Protein AF-A0A2H0FLE7-F1 (afdb_monomer_lite)

Secondary structure (DSSP, 8-state):
-HHHHTT--EEEEE-SS-EEEEE-GGGHHHHHHHHTTTS--PPP--

Structure (mmCIF, N/CA/C/O backbone):
data_AF-A0A2H0FLE7-F1
#
_entry.id   AF-A0A2H0FLE7-F1
#
loop_
_atom_site.group_PDB
_atom_site.id
_atom_site.type_symbol
_atom_site.label_atom_id
_atom_site.label_alt_id
_atom_site.label_comp_id
_atom_site.label_asym_id
_atom_site.label_entity_id
_atom_site.label_seq_id
_atom_site.pdbx_PDB_ins_code
_atom_site.Cartn_x
_atom_site.Cartn_y
_atom_site.Cartn_z
_atom_site.occupancy
_atom_site.B_iso_or_equiv
_atom_site.auth_seq_id
_atom_site.auth_comp_id
_atom_site.auth_asym_id
_atom_site.auth_atom_id
_atom_site.pdbx_PDB_model_num
ATOM 1 N N . THR A 1 1 ? -1.821 11.769 3.118 1.00 74.44 1 THR A N 1
ATOM 2 C CA . THR A 1 1 ? -2.288 10.947 1.977 1.00 74.44 1 THR A CA 1
ATOM 3 C C . THR A 1 1 ? -3.146 9.826 2.533 1.00 74.44 1 THR A C 1
ATOM 5 O O . THR A 1 1 ? -2.842 9.348 3.626 1.00 74.44 1 THR A O 1
ATOM 8 N N . PRO A 1 2 ? -4.186 9.377 1.809 1.00 93.75 2 PRO A N 1
ATOM 9 C CA . PRO A 1 2 ? -5.244 8.527 2.367 1.00 93.75 2 PRO A CA 1
ATOM 10 C C . PRO A 1 2 ? -4.743 7.219 3.009 1.00 93.75 2 PRO A C 1
ATOM 12 O O . PRO A 1 2 ? -5.200 6.841 4.084 1.00 93.75 2 PRO A O 1
ATOM 15 N N . LEU A 1 3 ? -3.746 6.550 2.417 1.00 94.69 3 LEU A N 1
ATOM 16 C CA . LEU A 1 3 ? -3.164 5.323 2.988 1.00 94.69 3 LEU A CA 1
ATOM 17 C C . LEU A 1 3 ? -2.300 5.582 4.236 1.00 94.69 3 LEU A C 1
ATOM 19 O O . LEU A 1 3 ? -2.331 4.791 5.181 1.00 94.69 3 LEU A O 1
ATOM 23 N N . ALA A 1 4 ? -1.561 6.695 4.269 1.00 94.44 4 ALA A N 1
ATOM 24 C CA . ALA A 1 4 ? -0.699 7.048 5.397 1.00 94.44 4 ALA A CA 1
ATOM 25 C C . ALA A 1 4 ? -1.518 7.449 6.636 1.00 94.44 4 ALA A C 1
ATOM 27 O O . ALA A 1 4 ? -1.239 6.979 7.737 1.00 94.44 4 ALA A O 1
ATOM 28 N N . GLU A 1 5 ? -2.577 8.245 6.451 1.00 95.81 5 GLU A N 1
ATOM 29 C CA . GLU A 1 5 ? -3.534 8.600 7.516 1.00 95.81 5 GLU A CA 1
ATOM 30 C C . GLU A 1 5 ? -4.215 7.353 8.098 1.00 95.81 5 GLU A C 1
ATOM 32 O O . GLU A 1 5 ? -4.450 7.254 9.302 1.00 95.81 5 GLU A O 1
ATOM 37 N N . ALA A 1 6 ? -4.439 6.343 7.255 1.00 95.44 6 ALA A N 1
ATOM 38 C CA . ALA A 1 6 ? -4.980 5.049 7.645 1.00 95.44 6 ALA A CA 1
ATOM 39 C C . ALA A 1 6 ? -3.975 4.102 8.323 1.00 95.44 6 ALA A C 1
ATOM 41 O O . ALA A 1 6 ? -4.370 2.991 8.711 1.00 95.44 6 ALA A O 1
ATOM 42 N N . LYS A 1 7 ? -2.706 4.517 8.451 1.00 96.44 7 LYS A N 1
ATOM 43 C CA . LYS A 1 7 ? -1.574 3.719 8.949 1.00 96.44 7 LYS A CA 1
ATOM 44 C C . LYS A 1 7 ? -1.357 2.421 8.162 1.00 96.44 7 LYS A C 1
ATOM 46 O O . LYS A 1 7 ? -1.047 1.385 8.745 1.00 96.44 7 LYS A O 1
ATOM 51 N N . ILE A 1 8 ? -1.556 2.463 6.845 1.00 96.88 8 ILE A N 1
ATOM 52 C CA . ILE A 1 8 ? -1.267 1.339 5.949 1.00 96.88 8 ILE A CA 1
ATOM 53 C C . ILE A 1 8 ? 0.139 1.537 5.390 1.00 96.88 8 ILE A C 1
ATOM 55 O O . ILE A 1 8 ? 0.392 2.497 4.663 1.00 96.88 8 ILE A O 1
ATOM 59 N N . SER A 1 9 ? 1.049 0.629 5.748 1.00 96.62 9 SER A N 1
ATOM 60 C CA . SER A 1 9 ? 2.382 0.596 5.149 1.00 96.62 9 SER A CA 1
ATOM 61 C C . SER A 1 9 ? 2.280 0.198 3.680 1.00 96.62 9 SER A C 1
ATOM 63 O O . SER A 1 9 ? 1.482 -0.674 3.323 1.00 96.62 9 SER A O 1
ATOM 65 N N . ILE A 1 10 ? 3.096 0.834 2.847 1.00 96.88 10 ILE A N 1
ATOM 66 C CA . ILE A 1 10 ? 3.170 0.554 1.419 1.00 96.88 10 ILE A CA 1
ATOM 67 C C . ILE A 1 10 ? 4.599 0.213 1.017 1.00 96.88 10 ILE A C 1
ATOM 69 O O . ILE A 1 10 ? 5.557 0.741 1.581 1.00 96.88 10 ILE A O 1
ATOM 73 N N . PHE A 1 11 ? 4.729 -0.617 -0.011 1.00 97.69 11 PHE A N 1
ATOM 74 C CA . PHE A 1 11 ? 5.973 -0.794 -0.746 1.00 97.69 11 PHE A CA 1
ATOM 75 C C . PHE A 1 11 ? 5.783 -0.244 -2.160 1.00 97.69 11 PHE A C 1
ATOM 77 O O . PHE A 1 11 ? 4.907 -0.703 -2.891 1.00 97.69 11 PHE A O 1
ATOM 84 N N . CYS A 1 12 ? 6.550 0.784 -2.518 1.00 96.69 12 CYS A N 1
ATOM 85 C CA . CYS A 1 12 ? 6.419 1.476 -3.797 1.00 96.69 12 CYS A CA 1
ATOM 86 C C . CYS A 1 12 ? 7.506 1.008 -4.767 1.00 96.69 12 CYS A C 1
ATOM 88 O O . CYS A 1 12 ? 8.684 1.000 -4.411 1.00 96.69 12 CYS A O 1
ATOM 90 N N . ILE A 1 13 ? 7.109 0.659 -5.990 1.00 97.69 13 ILE A N 1
ATOM 91 C CA . ILE A 1 13 ? 8.015 0.329 -7.089 1.00 97.69 13 ILE A CA 1
ATOM 92 C C . ILE A 1 13 ? 7.656 1.215 -8.275 1.00 97.69 13 ILE A C 1
ATOM 94 O O . ILE A 1 13 ? 6.616 1.042 -8.913 1.00 97.69 13 ILE A O 1
ATOM 98 N N . SER A 1 14 ? 8.545 2.146 -8.588 1.00 97.75 14 SER A N 1
ATOM 99 C CA . SER A 1 14 ? 8.467 2.934 -9.812 1.00 97.75 14 SER A CA 1
ATOM 100 C C . SER A 1 14 ? 9.143 2.171 -10.948 1.00 97.75 14 SER A C 1
ATOM 102 O O . SER A 1 14 ? 10.284 1.730 -10.820 1.00 97.75 14 SER A O 1
ATOM 104 N N . THR A 1 15 ? 8.428 2.008 -12.054 1.00 97.12 15 THR A N 1
ATOM 105 C CA . THR A 1 15 ? 8.927 1.437 -13.313 1.00 97.12 15 THR A CA 1
ATOM 106 C C . THR A 1 15 ? 8.944 2.519 -14.390 1.00 97.12 15 THR A C 1
ATOM 108 O O . THR A 1 15 ? 8.517 3.647 -14.137 1.00 97.12 15 THR A O 1
ATOM 111 N N . TYR A 1 16 ? 9.444 2.195 -15.585 1.00 97.19 16 TYR A N 1
ATOM 112 C CA . TYR A 1 16 ? 9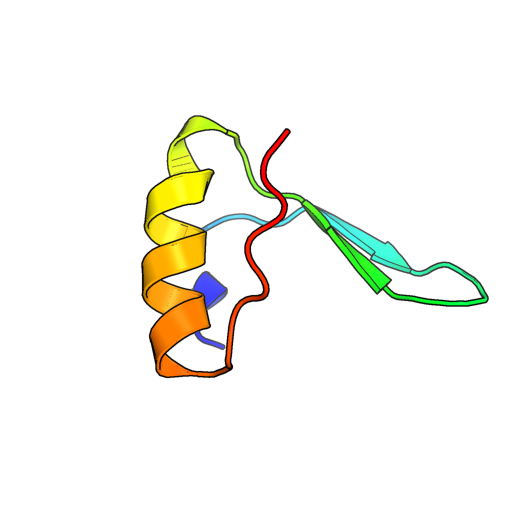.458 3.147 -16.695 1.00 97.19 16 TYR A CA 1
ATOM 113 C C . TYR A 1 16 ? 8.035 3.545 -17.120 1.00 97.19 16 TYR A C 1
ATOM 115 O O . TYR A 1 16 ? 7.761 4.716 -17.366 1.00 97.19 16 TYR A O 1
ATOM 123 N N . GLU A 1 17 ? 7.114 2.582 -17.152 1.00 97.50 17 GLU A N 1
ATOM 124 C CA . GLU A 1 17 ? 5.753 2.772 -17.647 1.00 97.50 17 GLU A CA 1
ATOM 125 C C . GLU A 1 17 ? 4.787 3.255 -16.562 1.00 97.50 17 GLU A C 1
ATOM 127 O O . GLU A 1 17 ? 3.830 3.972 -16.854 1.00 97.50 17 GLU A O 1
ATOM 132 N N . THR A 1 18 ? 4.981 2.821 -15.312 1.00 96.44 18 THR A N 1
ATOM 133 C CA . THR A 1 18 ? 4.006 3.070 -14.243 1.00 96.44 18 THR A CA 1
ATOM 134 C C . THR A 1 18 ? 4.587 2.951 -12.834 1.00 96.44 18 THR A C 1
ATOM 136 O O . THR A 1 18 ? 5.739 2.568 -12.628 1.00 96.44 18 THR A O 1
ATOM 139 N N . ASN A 1 19 ? 3.762 3.254 -11.836 1.00 96.38 19 ASN A N 1
ATOM 140 C CA . ASN A 1 19 ? 4.075 3.083 -10.425 1.00 96.38 19 ASN A CA 1
ATOM 141 C C . ASN A 1 19 ? 3.177 2.006 -9.818 1.00 96.38 19 ASN A C 1
ATOM 143 O O . ASN A 1 19 ? 1.951 2.093 -9.892 1.00 96.38 19 ASN A O 1
ATOM 147 N N . TYR A 1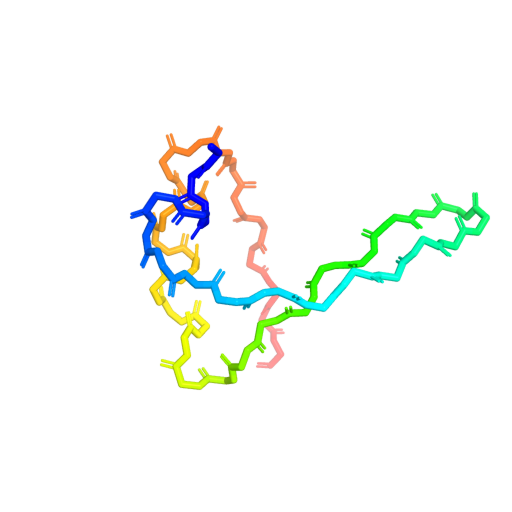 20 ? 3.794 1.024 -9.171 1.00 95.62 20 TYR A N 1
ATOM 148 C CA . TYR A 1 20 ? 3.106 0.009 -8.389 1.00 95.62 20 TYR A CA 1
ATOM 149 C C . TYR A 1 20 ? 3.208 0.340 -6.908 1.00 95.62 20 TYR A C 1
ATOM 151 O O . TYR A 1 20 ? 4.279 0.661 -6.393 1.00 95.62 20 TYR A O 1
ATOM 159 N N . ILE A 1 21 ? 2.082 0.221 -6.215 1.00 95.56 21 ILE A N 1
ATOM 160 C CA . ILE A 1 21 ? 2.012 0.329 -4.763 1.00 95.56 21 ILE A CA 1
ATOM 161 C C . ILE A 1 21 ? 1.491 -1.005 -4.252 1.00 95.56 21 ILE A C 1
ATOM 163 O O . ILE A 1 21 ? 0.386 -1.420 -4.598 1.00 95.56 21 ILE A O 1
ATOM 167 N N . LEU A 1 22 ? 2.296 -1.675 -3.438 1.00 96.88 22 LEU A N 1
ATOM 168 C CA . LEU A 1 22 ? 1.934 -2.921 -2.788 1.00 96.88 22 LEU A CA 1
ATOM 169 C C . LEU A 1 22 ? 1.531 -2.632 -1.343 1.00 96.88 22 LEU A C 1
ATOM 171 O O . LEU A 1 22 ? 2.117 -1.779 -0.674 1.00 96.88 22 LEU A O 1
ATOM 175 N N . VAL A 1 23 ? 0.541 -3.377 -0.865 1.00 96.88 23 VAL A N 1
ATOM 176 C CA . VAL A 1 23 ? 0.093 -3.391 0.530 1.00 96.88 23 VAL A CA 1
ATOM 177 C C . VAL A 1 23 ? 0.137 -4.824 1.037 1.00 96.88 23 VAL A C 1
ATOM 179 O O . VAL A 1 23 ? 0.002 -5.765 0.257 1.00 96.88 23 VAL A O 1
ATOM 182 N N . GLU A 1 24 ? 0.308 -5.003 2.343 1.00 97.12 24 GLU A N 1
ATOM 183 C CA . GLU A 1 24 ? 0.138 -6.326 2.947 1.00 97.12 24 GLU A CA 1
ATOM 184 C C . GLU A 1 24 ? -1.291 -6.835 2.708 1.00 97.12 24 GLU A C 1
ATOM 186 O O . GLU A 1 24 ? -2.248 -6.073 2.850 1.00 97.12 24 GLU A O 1
ATOM 191 N N . ASP A 1 25 ? -1.442 -8.128 2.422 1.00 97.00 25 ASP A N 1
ATOM 192 C CA . ASP A 1 25 ? -2.735 -8.743 2.088 1.00 97.00 25 ASP A CA 1
ATOM 193 C C . ASP A 1 25 ? -3.810 -8.500 3.164 1.00 97.00 25 ASP A C 1
ATOM 195 O O . ASP A 1 25 ? -4.926 -8.075 2.867 1.00 97.00 25 ASP A O 1
ATOM 199 N N . LYS A 1 26 ? -3.427 -8.592 4.446 1.00 97.25 26 LYS A N 1
ATOM 200 C CA . LYS A 1 26 ? -4.303 -8.279 5.592 1.00 97.25 26 LYS A CA 1
ATOM 201 C C . LYS A 1 26 ? -4.895 -6.858 5.563 1.00 97.25 26 LYS A C 1
ATOM 203 O O . LYS A 1 26 ? -5.891 -6.592 6.228 1.00 97.25 26 LYS A O 1
ATOM 208 N N . ASN A 1 27 ? -4.272 -5.935 4.825 1.00 97.31 27 ASN A N 1
ATOM 209 C CA . ASN A 1 27 ? -4.704 -4.547 4.670 1.00 97.31 27 ASN A CA 1
ATOM 210 C C . ASN A 1 27 ? -5.421 -4.283 3.3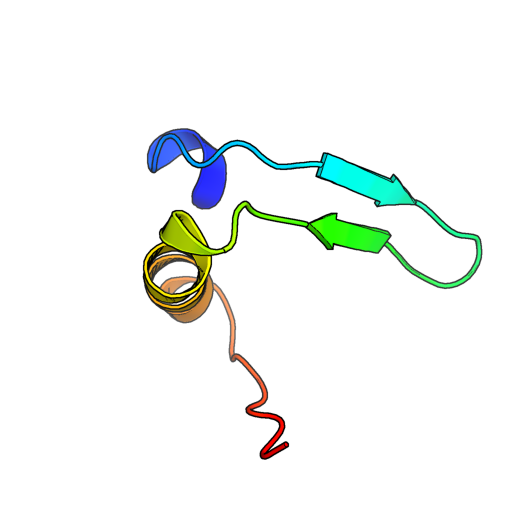35 1.00 97.31 27 ASN A C 1
ATOM 212 O O . ASN A 1 27 ? -5.890 -3.161 3.136 1.00 97.31 27 ASN A O 1
ATOM 216 N N . LEU A 1 28 ? -5.535 -5.265 2.433 1.00 95.38 28 LEU A N 1
ATOM 217 C CA . LEU A 1 28 ? -6.029 -5.071 1.068 1.00 95.38 28 LEU A CA 1
ATOM 218 C C . LEU A 1 28 ? -7.455 -4.505 1.028 1.00 95.38 28 LEU A C 1
ATOM 220 O O . LEU A 1 28 ? -7.699 -3.492 0.374 1.00 95.38 28 LEU A O 1
ATOM 224 N N . GLU A 1 29 ? -8.391 -5.098 1.769 1.00 95.88 29 GLU A N 1
ATOM 225 C CA . GLU A 1 29 ? -9.787 -4.632 1.796 1.00 95.88 29 GLU A CA 1
ATOM 226 C C . GLU A 1 29 ? -9.923 -3.237 2.420 1.00 95.88 29 GLU A C 1
ATOM 228 O O . GLU A 1 29 ? -10.675 -2.387 1.934 1.00 95.88 29 GLU A O 1
ATOM 233 N N . LYS A 1 30 ? -9.127 -2.948 3.456 1.00 96.38 30 LYS A N 1
ATOM 234 C CA . LYS A 1 30 ? -9.073 -1.614 4.065 1.00 96.38 30 LYS A CA 1
ATOM 235 C C . LYS A 1 30 ? -8.507 -0.585 3.080 1.00 96.38 30 LYS A C 1
ATOM 237 O O . LYS A 1 30 ? -9.065 0.503 2.961 1.00 96.38 30 LYS A O 1
ATOM 242 N N . ALA A 1 31 ? -7.442 -0.928 2.356 1.00 96.25 31 ALA A N 1
ATOM 243 C CA . ALA A 1 31 ? -6.845 -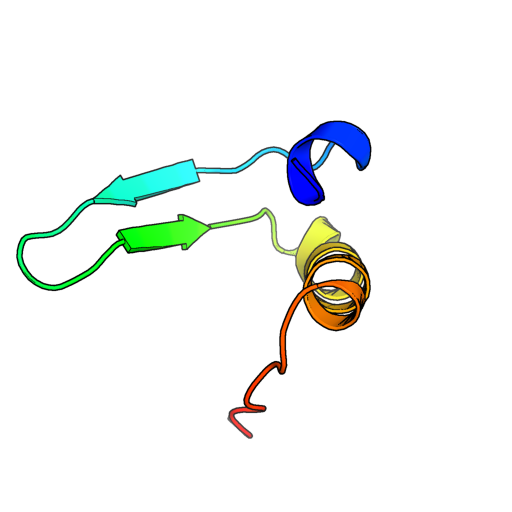0.072 1.338 1.00 96.25 31 ALA A CA 1
ATOM 244 C C . ALA A 1 31 ? -7.836 0.213 0.201 1.00 96.25 31 ALA A C 1
ATOM 246 O O . ALA A 1 31 ? -8.023 1.376 -0.145 1.00 96.25 31 ALA A O 1
ATOM 247 N N . LYS A 1 32 ? -8.542 -0.807 -0.311 1.00 94.88 32 LYS A N 1
ATOM 248 C CA . LYS A 1 32 ? -9.606 -0.639 -1.318 1.00 94.88 32 LYS A CA 1
ATOM 249 C C . LYS A 1 32 ? -10.699 0.307 -0.832 1.00 94.88 32 LYS A C 1
ATOM 251 O O . LYS A 1 32 ? -11.071 1.224 -1.555 1.00 94.88 32 LYS A O 1
ATOM 256 N N . LYS A 1 33 ? -11.192 0.131 0.399 1.00 95.56 33 LYS A N 1
ATOM 257 C CA . LYS A 1 33 ? -12.236 1.002 0.959 1.00 95.56 33 LYS A CA 1
ATOM 258 C C . LYS A 1 33 ? -11.795 2.466 1.008 1.00 95.56 33 LYS A C 1
ATOM 260 O O . LYS A 1 33 ? -12.571 3.342 0.654 1.00 95.56 33 L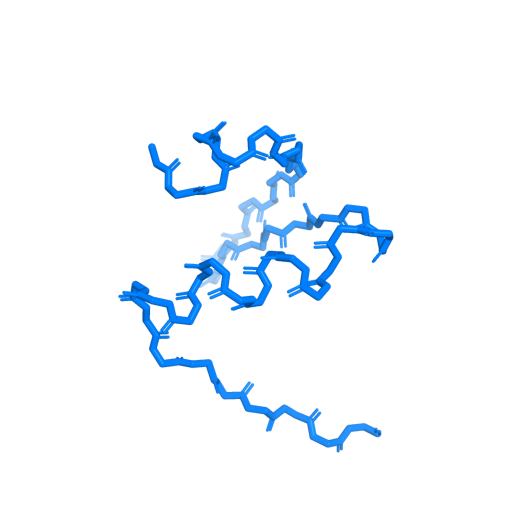YS A O 1
ATOM 265 N N . ILE A 1 34 ? -10.565 2.719 1.449 1.00 95.75 34 ILE A N 1
ATOM 266 C CA . ILE A 1 34 ? -10.031 4.074 1.633 1.00 95.75 34 ILE A CA 1
ATOM 267 C C . ILE A 1 34 ? -9.668 4.720 0.296 1.00 95.75 34 ILE A C 1
ATOM 269 O O . ILE A 1 34 ? -9.957 5.889 0.076 1.00 95.75 34 ILE A O 1
ATOM 273 N N . LEU A 1 35 ? -9.068 3.968 -0.624 1.00 94.69 35 LEU A N 1
ATOM 274 C CA . LEU A 1 35 ? -8.796 4.475 -1.968 1.00 94.69 35 LEU A CA 1
ATOM 275 C C . LEU A 1 35 ? -10.093 4.713 -2.745 1.00 94.69 35 LEU A C 1
ATOM 277 O O . LEU A 1 35 ? -10.172 5.688 -3.479 1.00 94.69 35 LEU A O 1
ATOM 281 N N . GLY A 1 36 ? -11.133 3.911 -2.507 1.00 95.00 36 GLY A N 1
ATOM 282 C CA . GLY A 1 36 ? -12.450 4.072 -3.124 1.00 95.00 36 GLY A CA 1
ATOM 283 C C . GLY A 1 36 ? -13.177 5.364 -2.743 1.00 95.00 36 GLY A C 1
ATOM 284 O O . GLY A 1 36 ? -14.092 5.768 -3.450 1.00 95.00 36 GLY A O 1
ATOM 285 N N . THR A 1 37 ? -12.783 6.043 -1.656 1.00 93.00 37 THR A N 1
ATOM 286 C CA . THR A 1 37 ? -13.305 7.388 -1.339 1.00 93.00 37 THR A CA 1
ATOM 287 C C . THR A 1 37 ? -12.567 8.500 -2.081 1.00 93.00 37 THR A C 1
ATOM 289 O O . THR A 1 37 ? -12.992 9.649 -2.030 1.00 93.00 37 THR A O 1
ATOM 292 N N . PHE A 1 38 ? -11.434 8.183 -2.709 1.00 92.50 38 PHE A N 1
ATOM 293 C CA . PHE A 1 38 ? -10.569 9.136 -3.400 1.00 92.50 38 PHE A CA 1
ATOM 294 C C . PHE A 1 38 ? -10.590 8.948 -4.923 1.00 92.50 38 PHE A C 1
ATOM 296 O O . PHE A 1 38 ? -10.496 9.930 -5.654 1.00 92.50 38 PHE A O 1
ATOM 303 N N . CYS A 1 39 ? -10.717 7.712 -5.411 1.00 91.69 39 CYS A N 1
ATOM 304 C CA . CYS A 1 39 ? -10.762 7.396 -6.835 1.00 91.69 39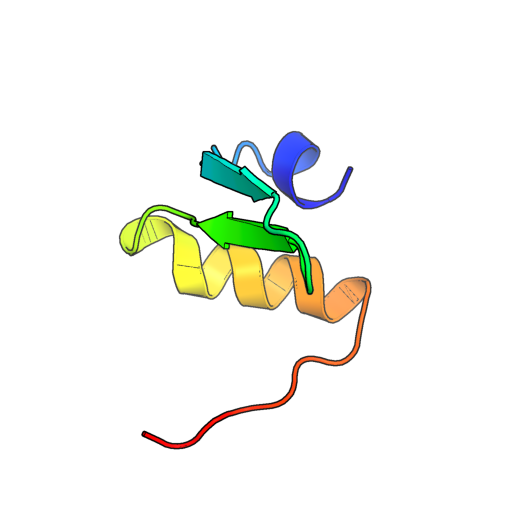 CYS A CA 1
ATOM 305 C C . CYS A 1 39 ? -11.645 6.180 -7.149 1.00 91.69 39 CYS A C 1
ATOM 307 O O . CYS A 1 39 ? -11.906 5.331 -6.295 1.00 91.69 39 CYS A O 1
ATOM 309 N N . ASP A 1 40 ? -12.061 6.073 -8.413 1.00 93.94 40 ASP A N 1
ATOM 310 C CA . ASP A 1 40 ? -12.796 4.914 -8.910 1.00 93.94 40 ASP A CA 1
ATOM 311 C C . ASP A 1 40 ? -11.872 3.701 -9.062 1.00 93.94 40 ASP A C 1
ATOM 313 O O . ASP A 1 40 ? -10.896 3.711 -9.817 1.00 93.94 40 ASP A O 1
ATOM 317 N N . ILE A 1 41 ? -12.204 2.616 -8.361 1.00 91.62 41 ILE A N 1
ATOM 318 C CA . ILE A 1 41 ? -11.445 1.366 -8.421 1.00 91.62 41 ILE A CA 1
ATOM 319 C C . ILE A 1 41 ? -12.063 0.450 -9.478 1.00 91.62 41 ILE A C 1
ATOM 321 O O . ILE A 1 41 ? -13.176 -0.056 -9.307 1.00 91.62 41 ILE A O 1
ATOM 325 N N . LYS A 1 42 ? -11.312 0.160 -10.548 1.00 91.38 42 LYS A N 1
ATOM 326 C CA . LYS A 1 42 ? -11.669 -0.924 -11.473 1.00 91.38 42 LYS A CA 1
ATOM 327 C C . LYS A 1 42 ? -11.553 -2.272 -10.760 1.00 91.38 42 LYS A C 1
ATOM 329 O O . LYS A 1 42 ? -10.486 -2.634 -10.270 1.00 91.38 42 LYS A O 1
ATOM 334 N N . LYS A 1 43 ? -12.649 -3.033 -10.726 1.00 77.38 43 LYS A N 1
ATOM 335 C CA . LYS A 1 43 ? -12.637 -4.429 -10.273 1.00 77.38 43 LYS A CA 1
ATOM 336 C C . LYS A 1 43 ? -12.103 -5.313 -11.396 1.00 77.38 43 LYS A C 1
ATOM 338 O O . LYS A 1 43 ? -12.720 -5.380 -12.456 1.00 77.38 43 LYS A O 1
ATOM 343 N N . ASN A 1 44 ? -11.003 -6.014 -11.142 1.00 64.88 44 ASN A N 1
ATOM 344 C CA . ASN A 1 44 ? -10.653 -7.192 -11.923 1.00 64.88 44 ASN A CA 1
ATOM 345 C C . ASN A 1 44 ? -11.273 -8.408 -11.232 1.00 64.88 44 ASN A C 1
ATOM 347 O O . ASN A 1 44 ? -10.935 -8.704 -10.088 1.00 64.88 44 ASN A O 1
ATOM 351 N N . ASN A 1 45 ? -12.194 -9.077 -11.924 1.00 45.41 45 ASN A N 1
ATOM 352 C CA . ASN A 1 45 ? -12.680 -10.394 -11.530 1.00 45.41 45 ASN A CA 1
ATOM 353 C C . ASN A 1 45 ? -11.619 -11.404 -11.990 1.00 45.41 45 ASN A C 1
ATOM 355 O O . ASN A 1 45 ? -11.590 -11.759 -13.168 1.00 45.41 45 ASN A O 1
ATOM 359 N N . LEU A 1 46 ? -10.702 -11.759 -11.094 1.00 46.31 46 LEU A N 1
ATOM 360 C CA . LEU A 1 46 ? -9.904 -12.980 -11.206 1.00 46.31 46 LEU A CA 1
ATOM 361 C C . LEU A 1 46 ? -10.660 -14.107 -10.505 1.00 46.31 46 LEU A C 1
ATOM 363 O O . LEU A 1 46 ? -11.206 -13.829 -9.412 1.00 46.31 46 LEU A O 1
#

Sequence (46 aa):
TPLAEAKISIFCISTYETNYILVEDKNLEKAKKILGTFCDIKKNNL

InterPro domains:
  IPR027795 CASTOR, ACT domain [PF13840] (1-35)
  IPR045865 ACT-like domain [SSF55021] (1-37)

Organism: NCBI:txid1974717

Foldseek 3Di:
DQCVVVVWDWDWDDDPVGIDIDTDPVCVVVVCVRVVVVDDDDDDDD

pLDDT: mean 91.99, std 11.6, range [45.41, 97.75]

Radius of gyration: 11.25 Å; chains: 1; bounding box: 23×24×27 Å